Protein AF-A0A1I5QHN3-F1 (afdb_monomer_lite)

Radius of gyration: 14.58 Å; chains: 1; bounding box: 26×24×45 Å

Foldseek 3Di:
DVVPDDDDPVPDDDDDPVVVVVVVVQKDWDQDPVRDIWIAHNVRDTDDDDDPDDDDD

Secondary structure (DSSP, 8-state):
-TT-----GGG-----HHHHHHHHTT-EEEE-TTS-EEEE-TTS-B-PPPPPPPPP-

Structure (mmCIF, N/CA/C/O backbone):
data_AF-A0A1I5QHN3-F1
#
_entry.id   AF-A0A1I5QHN3-F1
#
loop_
_atom_site.group_PDB
_atom_site.id
_atom_site.type_symbol
_atom_site.label_atom_id
_atom_site.label_alt_id
_atom_site.label_comp_id
_atom_site.label_asym_id
_atom_site.label_entity_id
_atom_site.label_seq_id
_atom_site.pdbx_PDB_ins_code
_atom_site.Cartn_x
_atom_site.Cartn_y
_atom_site.Cartn_z
_atom_site.occupancy
_atom_site.B_iso_or_equiv
_atom_site.auth_seq_id
_atom_site.auth_comp_id
_atom_site.auth_asym_id
_atom_site.auth_atom_id
_atom_site.pdbx_PDB_model_num
ATOM 1 N N . TRP A 1 1 ? -8.569 5.837 -9.843 1.00 58.72 1 TRP A N 1
ATOM 2 C CA . TRP A 1 1 ? -7.399 4.962 -9.586 1.00 58.72 1 TRP A CA 1
ATOM 3 C C . TRP A 1 1 ? -7.527 3.689 -10.420 1.00 58.72 1 TRP A C 1
ATOM 5 O O . TRP A 1 1 ? -8.556 3.578 -11.069 1.00 58.72 1 TRP A O 1
ATOM 15 N N . LEU A 1 2 ? -6.518 2.804 -10.472 1.00 65.50 2 LEU A N 1
ATOM 16 C CA . LEU A 1 2 ? -6.411 1.668 -11.422 1.00 65.50 2 LEU A CA 1
ATOM 17 C C . LEU A 1 2 ? -7.733 0.896 -11.656 1.00 65.50 2 LEU A C 1
ATOM 19 O O . LEU A 1 2 ? -8.040 0.560 -12.792 1.00 65.50 2 LEU A O 1
ATOM 23 N N . ASP A 1 3 ? -8.539 0.731 -10.600 1.00 75.75 3 ASP A N 1
ATOM 24 C CA . ASP A 1 3 ? -9.807 -0.017 -10.612 1.00 75.75 3 ASP A CA 1
ATOM 25 C C . ASP A 1 3 ? -11.074 0.868 -10.531 1.00 75.75 3 ASP A C 1
ATOM 27 O O . ASP A 1 3 ? -12.162 0.392 -10.222 1.00 75.75 3 ASP A O 1
ATOM 31 N N . GLY A 1 4 ? -10.958 2.181 -10.751 1.00 84.38 4 GLY A N 1
ATOM 32 C CA . GLY A 1 4 ? -12.106 3.100 -10.828 1.00 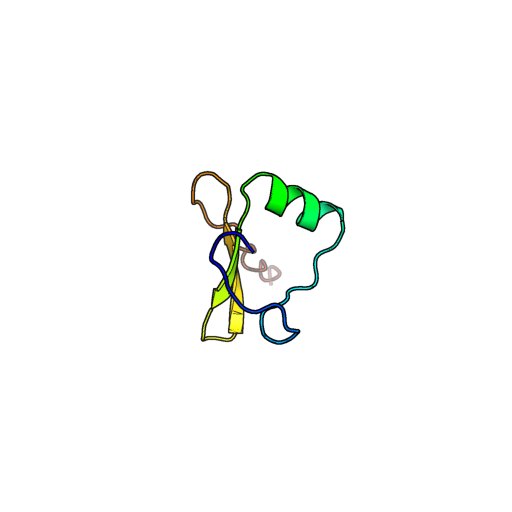84.38 4 GLY A CA 1
ATOM 33 C C . GLY A 1 4 ? -12.804 3.449 -9.502 1.00 84.38 4 GLY A C 1
ATOM 34 O O . GLY A 1 4 ? -13.858 4.074 -9.533 1.00 84.38 4 GLY A O 1
ATOM 35 N N . GLY A 1 5 ? -12.238 3.085 -8.346 1.00 86.75 5 GLY A N 1
ATOM 36 C CA . GLY A 1 5 ? -12.814 3.404 -7.031 1.00 86.75 5 GLY A CA 1
ATOM 37 C C . GLY A 1 5 ? -12.823 4.902 -6.679 1.00 86.75 5 GLY A C 1
ATOM 38 O O . GLY A 1 5 ? -12.009 5.677 -7.191 1.00 86.75 5 GLY A O 1
ATOM 39 N N . GLU A 1 6 ? -13.734 5.288 -5.777 1.00 89.69 6 GLU A N 1
ATOM 40 C CA . GLU A 1 6 ? -13.832 6.643 -5.213 1.00 89.69 6 GLU A CA 1
ATOM 41 C C . GLU A 1 6 ? -12.533 7.037 -4.490 1.00 89.69 6 GLU A C 1
ATOM 43 O O . GLU A 1 6 ? -11.849 6.184 -3.934 1.00 89.69 6 GLU A O 1
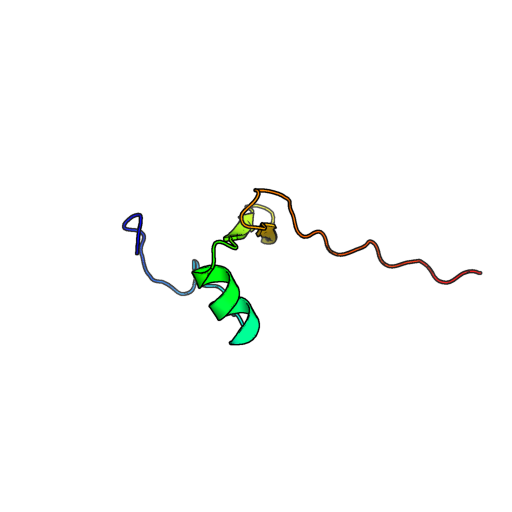ATOM 48 N N . THR A 1 7 ? -12.189 8.323 -4.460 1.00 88.38 7 THR A N 1
ATOM 49 C CA . THR A 1 7 ? -11.090 8.836 -3.629 1.00 88.38 7 THR A CA 1
ATOM 50 C C . THR A 1 7 ? -11.695 9.556 -2.427 1.00 88.38 7 THR A C 1
ATOM 52 O O .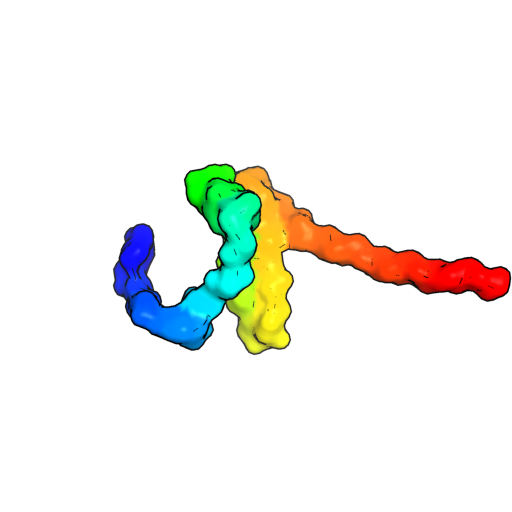 THR A 1 7 ? -12.188 10.672 -2.575 1.00 88.38 7 THR A O 1
ATOM 55 N N . ASN A 1 8 ? -11.676 8.940 -1.241 1.00 89.62 8 ASN A N 1
ATOM 56 C CA . ASN A 1 8 ? -12.211 9.544 -0.017 1.00 89.62 8 ASN A CA 1
ATOM 57 C C . ASN A 1 8 ? -11.346 9.189 1.214 1.00 89.62 8 ASN A C 1
ATOM 59 O O . ASN A 1 8 ? -10.459 8.342 1.161 1.00 89.62 8 ASN A O 1
ATOM 63 N N . LEU A 1 9 ? -11.568 9.841 2.359 1.00 89.44 9 LEU A N 1
ATOM 64 C CA . LEU A 1 9 ? -10.769 9.552 3.560 1.00 89.44 9 LEU A CA 1
ATOM 65 C C . LEU A 1 9 ? -11.032 8.151 4.133 1.00 89.44 9 LEU A C 1
ATOM 67 O O . LEU A 1 9 ? -10.128 7.553 4.711 1.00 89.44 9 LEU A O 1
ATOM 71 N N . ALA A 1 10 ? -12.239 7.609 3.956 1.00 85.38 10 ALA A N 1
ATOM 72 C CA . ALA A 1 10 ? -12.617 6.298 4.481 1.00 85.38 10 ALA A CA 1
ATOM 73 C C . ALA A 1 10 ? -11.885 5.136 3.784 1.00 85.38 10 ALA A C 1
ATOM 75 O O . ALA A 1 10 ? -11.737 4.069 4.384 1.00 85.38 10 ALA A O 1
ATOM 76 N N . ASN A 1 11 ? -11.399 5.343 2.556 1.00 83.25 11 ASN A N 1
ATOM 77 C CA . ASN A 1 11 ? -10.597 4.375 1.804 1.00 83.25 11 ASN A CA 1
ATOM 78 C C . ASN A 1 11 ? -9.119 4.771 1.643 1.00 83.25 11 ASN A C 1
ATOM 80 O O . ASN A 1 11 ? -8.377 4.097 0.928 1.00 83.25 11 ASN A O 1
ATOM 84 N N . SER A 1 12 ? -8.679 5.821 2.342 1.00 87.50 12 SER A N 1
ATOM 85 C CA . SER A 1 12 ? -7.289 6.279 2.345 1.00 87.50 12 SER A CA 1
ATOM 86 C C . SER A 1 12 ? -6.475 5.667 3.493 1.00 87.50 12 SER A C 1
ATOM 88 O O . SER A 1 12 ? -7.007 5.303 4.543 1.00 87.50 12 SER A O 1
ATOM 90 N N . ALA A 1 13 ? -5.154 5.592 3.315 1.00 88.25 13 ALA A N 1
ATOM 91 C CA . ALA A 1 13 ? -4.194 5.198 4.347 1.00 88.25 13 ALA A CA 1
ATOM 92 C C . ALA A 1 13 ? -3.093 6.257 4.478 1.00 88.25 13 ALA A C 1
ATOM 94 O O . ALA A 1 13 ? -2.616 6.785 3.474 1.00 88.25 13 ALA A O 1
ATOM 95 N N . LEU A 1 14 ? -2.650 6.539 5.706 1.00 91.81 14 LEU A N 1
ATOM 96 C CA . LEU A 1 14 ? -1.482 7.387 5.939 1.00 91.81 14 LEU A CA 1
ATOM 97 C C . LEU A 1 14 ? -0.211 6.547 5.824 1.00 91.81 14 LEU A C 1
ATOM 99 O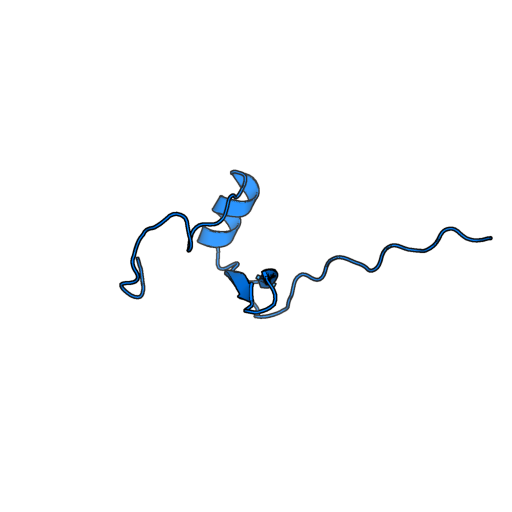 O . LEU A 1 14 ? -0.008 5.601 6.585 1.00 91.81 14 LEU A O 1
ATOM 103 N N . LEU A 1 15 ? 0.657 6.918 4.888 1.00 92.25 15 LEU A N 1
ATOM 104 C CA . LEU A 1 15 ? 1.953 6.288 4.668 1.00 92.25 15 LEU A CA 1
ATOM 105 C C . LEU A 1 15 ? 3.035 7.365 4.716 1.00 92.25 15 LEU A C 1
ATOM 107 O O . LEU A 1 15 ? 2.865 8.446 4.159 1.00 92.25 15 LEU A O 1
ATOM 111 N N . CYS A 1 16 ? 4.167 7.069 5.356 1.00 96.12 16 CYS A N 1
ATOM 112 C CA . CYS A 1 16 ? 5.348 7.912 5.191 1.00 96.12 16 CYS A CA 1
ATOM 113 C C . CYS A 1 16 ? 5.933 7.728 3.784 1.00 96.12 16 CYS A C 1
ATOM 115 O O . CYS A 1 16 ? 5.705 6.695 3.150 1.00 96.12 16 CYS A O 1
ATOM 117 N N . GLU A 1 17 ? 6.738 8.691 3.332 1.00 96.75 17 GLU A N 1
ATOM 118 C CA . GLU A 1 17 ? 7.380 8.687 2.009 1.00 96.75 17 GLU A CA 1
ATOM 119 C C . GLU A 1 17 ? 7.996 7.324 1.662 1.00 96.75 17 GLU A C 1
ATOM 121 O O . GLU A 1 17 ? 7.660 6.717 0.648 1.00 96.75 17 GLU A O 1
ATOM 126 N N . ARG A 1 18 ? 8.813 6.773 2.569 1.00 95.69 18 ARG A N 1
ATOM 127 C CA . ARG A 1 18 ? 9.479 5.478 2.379 1.00 95.69 18 ARG A CA 1
ATOM 128 C C . ARG A 1 18 ? 8.504 4.335 2.080 1.00 95.69 18 ARG A C 1
ATOM 130 O O . ARG A 1 18 ? 8.801 3.487 1.241 1.00 95.69 18 ARG A O 1
ATOM 137 N N . HIS A 1 19 ? 7.369 4.275 2.776 1.00 93.69 19 HIS A N 1
ATOM 138 C CA . HIS A 1 19 ? 6.377 3.217 2.566 1.00 93.69 19 HIS A CA 1
ATOM 139 C C . HIS A 1 19 ? 5.502 3.490 1.340 1.00 93.69 19 HIS A C 1
ATOM 141 O O . HIS A 1 19 ? 5.171 2.549 0.623 1.00 93.69 19 HIS A O 1
ATOM 147 N N . HIS A 1 20 ? 5.193 4.755 1.054 1.00 94.88 20 HIS A N 1
ATOM 148 C CA . HIS A 1 20 ? 4.452 5.140 -0.145 1.00 94.88 20 HIS A CA 1
ATOM 149 C C . HIS A 1 20 ? 5.222 4.776 -1.424 1.00 94.88 20 HIS A C 1
ATOM 151 O O . HIS A 1 20 ? 4.668 4.142 -2.320 1.00 94.88 20 HIS A O 1
ATOM 157 N N . THR A 1 21 ? 6.536 5.028 -1.454 1.00 96.19 21 THR A N 1
ATOM 158 C CA . THR A 1 21 ? 7.415 4.583 -2.546 1.00 96.19 21 THR A CA 1
ATOM 159 C C . THR A 1 21 ? 7.343 3.070 -2.747 1.00 96.19 21 THR A C 1
ATOM 161 O O . THR A 1 21 ? 7.251 2.601 -3.876 1.00 96.19 21 THR A O 1
ATOM 164 N N . LYS A 1 22 ? 7.316 2.266 -1.674 1.00 96.31 22 LYS A N 1
ATOM 165 C CA . LYS A 1 22 ? 7.205 0.801 -1.805 1.00 96.31 22 LYS A CA 1
ATOM 166 C C . LYS A 1 22 ? 5.882 0.349 -2.419 1.00 96.31 22 LYS A C 1
ATOM 168 O O . LYS A 1 22 ? 5.903 -0.607 -3.192 1.00 96.31 22 LYS A O 1
ATOM 173 N N . VAL A 1 23 ? 4.771 1.032 -2.141 1.00 94.94 23 VAL A N 1
ATOM 174 C CA . VAL A 1 23 ? 3.479 0.729 -2.783 1.00 94.94 23 VAL A CA 1
ATOM 175 C C . VAL A 1 23 ? 3.561 0.924 -4.300 1.00 94.94 23 VAL A C 1
ATOM 177 O O . VAL A 1 23 ? 3.106 0.068 -5.055 1.00 94.94 23 VAL A O 1
ATOM 180 N N . HIS A 1 24 ? 4.259 1.964 -4.764 1.00 93.69 24 HIS A N 1
ATOM 181 C CA . HIS A 1 24 ? 4.540 2.154 -6.193 1.00 93.69 24 HIS A CA 1
ATOM 182 C C . HIS A 1 24 ? 5.464 1.084 -6.805 1.00 93.69 24 HIS A C 1
ATOM 184 O O . HIS A 1 24 ? 5.523 0.954 -8.024 1.00 93.69 24 HIS A O 1
ATOM 190 N N . HIS A 1 25 ? 6.143 0.280 -5.984 1.00 95.75 25 HIS A N 1
ATOM 191 C CA . HIS A 1 25 ? 7.012 -0.822 -6.408 1.00 95.75 25 HIS A CA 1
ATOM 192 C C . HIS A 1 25 ? 6.419 -2.207 -6.099 1.00 95.75 25 HIS A C 1
ATOM 194 O O . HIS A 1 25 ? 7.150 -3.153 -5.803 1.00 95.75 25 HIS A O 1
ATOM 200 N N . GLY A 1 26 ? 5.091 -2.335 -6.156 1.00 94.88 26 GLY A N 1
ATOM 201 C CA . GLY A 1 26 ? 4.393 -3.625 -6.122 1.00 94.88 26 GLY A CA 1
ATOM 202 C C . GLY A 1 26 ? 4.067 -4.161 -4.728 1.00 94.88 26 GLY A C 1
ATOM 203 O O . GLY A 1 26 ? 3.496 -5.244 -4.616 1.00 94.88 26 GLY A O 1
ATOM 204 N N . PHE A 1 27 ? 4.391 -3.429 -3.660 1.00 96.19 27 PHE A N 1
ATOM 205 C CA . PHE A 1 27 ? 3.859 -3.752 -2.337 1.00 96.19 27 PHE A CA 1
ATOM 206 C C . PHE A 1 27 ? 2.388 -3.341 -2.257 1.00 96.19 27 PHE A C 1
ATOM 208 O O . PHE A 1 27 ? 1.991 -2.317 -2.811 1.00 96.19 27 PHE A O 1
ATOM 215 N N . ARG A 1 28 ? 1.574 -4.107 -1.527 1.00 93.62 28 ARG A N 1
ATOM 216 C CA . ARG A 1 28 ? 0.143 -3.803 -1.343 1.00 93.62 28 ARG A CA 1
ATOM 217 C C . ARG A 1 28 ? -0.184 -3.621 0.130 1.00 93.62 28 ARG A C 1
ATOM 219 O O . ARG A 1 28 ? 0.341 -4.349 0.970 1.00 93.62 28 ARG A O 1
ATOM 226 N N . VAL A 1 29 ? -1.073 -2.681 0.433 1.00 92.88 29 VAL A N 1
ATOM 227 C CA . VAL A 1 29 ? -1.577 -2.414 1.786 1.00 92.88 29 VAL A CA 1
ATOM 228 C C . VAL A 1 29 ? -3.096 -2.522 1.753 1.00 92.88 29 VAL A C 1
ATOM 230 O O . VAL A 1 29 ? -3.744 -1.874 0.938 1.00 92.88 29 VAL A O 1
ATOM 233 N N . GLU A 1 30 ? -3.663 -3.352 2.623 1.00 91.31 30 GLU A N 1
ATOM 234 C CA . GLU A 1 30 ? -5.099 -3.636 2.659 1.00 91.31 30 GLU A CA 1
ATOM 235 C C . GLU A 1 30 ? -5.635 -3.521 4.082 1.00 91.31 30 GLU A C 1
ATOM 237 O O . GLU A 1 30 ? -5.075 -4.110 5.010 1.00 91.31 30 GLU A O 1
ATOM 242 N N . ARG A 1 31 ? -6.761 -2.824 4.254 1.00 89.94 31 ARG A N 1
ATOM 243 C CA . ARG A 1 31 ? -7.524 -2.849 5.503 1.00 89.94 31 ARG A CA 1
ATOM 244 C C . ARG A 1 31 ? -8.571 -3.951 5.426 1.00 89.94 31 ARG A C 1
ATOM 246 O O . ARG A 1 31 ? -9.416 -3.948 4.535 1.00 89.94 31 ARG A O 1
ATOM 253 N N . ARG A 1 32 ? -8.511 -4.908 6.347 1.00 88.94 32 ARG A N 1
ATOM 254 C CA . ARG A 1 32 ? -9.482 -6.001 6.441 1.00 88.94 32 ARG A CA 1
ATOM 255 C C . ARG A 1 32 ? -10.758 -5.532 7.161 1.00 88.94 32 ARG A C 1
ATOM 257 O O . ARG A 1 32 ? -10.715 -4.527 7.874 1.00 88.94 32 ARG A O 1
ATOM 264 N N . PRO A 1 33 ? -11.893 -6.243 7.003 1.00 90.00 33 PRO A N 1
ATOM 265 C CA . PRO A 1 33 ? -13.148 -5.895 7.682 1.00 90.00 33 PRO A CA 1
ATOM 266 C C . PRO A 1 33 ? -13.052 -5.858 9.215 1.00 90.00 33 PRO A C 1
ATOM 268 O O . PRO A 1 33 ? -13.803 -5.135 9.857 1.00 90.00 33 PRO A O 1
ATOM 271 N N . ASP A 1 34 ? -12.097 -6.587 9.802 1.00 91.00 34 ASP A N 1
ATOM 272 C CA . ASP A 1 34 ? -11.776 -6.560 11.238 1.00 91.00 34 ASP A CA 1
ATOM 273 C C . ASP A 1 34 ? -11.000 -5.296 11.673 1.00 91.00 34 ASP A C 1
ATOM 275 O O . ASP A 1 34 ? -10.592 -5.164 12.826 1.00 91.00 34 ASP A O 1
ATOM 279 N N . GLY A 1 35 ? -10.760 -4.370 10.742 1.00 87.00 35 GLY A N 1
ATOM 280 C CA . GLY A 1 35 ? -10.034 -3.127 10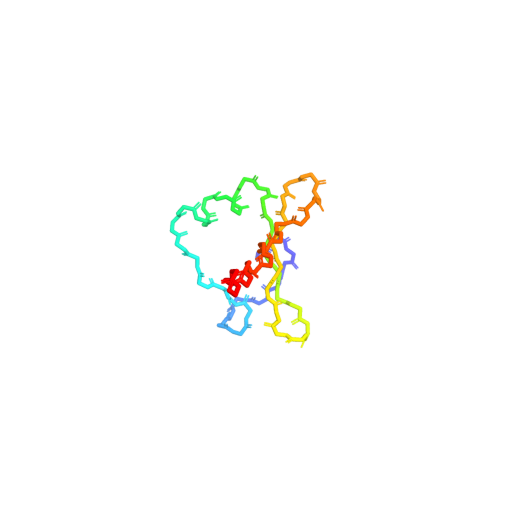.959 1.00 87.00 35 GLY A CA 1
ATOM 281 C C . GLY A 1 35 ? -8.513 -3.270 10.959 1.00 87.00 35 GLY A C 1
ATOM 282 O O . GLY A 1 35 ? -7.832 -2.244 11.042 1.00 87.00 35 GLY A O 1
ATOM 283 N N . ARG A 1 36 ? -7.966 -4.489 10.839 1.00 89.50 36 ARG A N 1
ATOM 284 C CA . ARG A 1 36 ? -6.518 -4.719 10.810 1.00 89.50 36 ARG A CA 1
ATOM 285 C C . ARG A 1 36 ? -5.946 -4.438 9.429 1.00 89.50 36 ARG A C 1
ATOM 287 O O . ARG A 1 36 ? -6.521 -4.793 8.401 1.00 89.50 36 ARG A O 1
ATOM 294 N N . TRP A 1 37 ? -4.764 -3.841 9.421 1.00 90.25 37 TRP A N 1
ATOM 295 C CA . TRP A 1 37 ? -3.988 -3.639 8.207 1.00 90.25 37 TRP A CA 1
ATOM 296 C C . TRP A 1 37 ? -3.115 -4.857 7.918 1.00 90.25 37 TRP A C 1
ATOM 298 O O . TRP A 1 37 ? -2.523 -5.443 8.825 1.00 90.25 37 TRP A O 1
ATOM 308 N N . ARG A 1 38 ? -3.041 -5.221 6.641 1.00 92.69 38 ARG A N 1
ATOM 309 C CA . ARG A 1 38 ? -2.177 -6.268 6.095 1.00 92.69 38 ARG A CA 1
ATOM 310 C C . ARG A 1 38 ? -1.283 -5.634 5.039 1.00 92.69 38 ARG A C 1
ATOM 312 O O . ARG A 1 38 ? -1.770 -4.862 4.211 1.00 92.69 38 ARG A O 1
ATOM 319 N N . THR A 1 39 ? -0.005 -5.988 5.049 1.00 94.25 39 THR A N 1
ATOM 320 C CA . THR A 1 39 ? 0.963 -5.530 4.049 1.00 94.25 39 THR A CA 1
ATOM 321 C C . THR A 1 39 ? 1.541 -6.735 3.329 1.00 94.25 39 THR A C 1
ATOM 323 O O . THR A 1 39 ? 1.980 -7.689 3.967 1.00 94.25 39 THR A O 1
ATOM 326 N N . TRP A 1 40 ? 1.566 -6.677 2.005 1.00 96.31 40 TRP A N 1
ATOM 327 C CA . TRP A 1 40 ? 1.988 -7.768 1.135 1.00 96.31 40 TRP A CA 1
ATOM 328 C C . TRP A 1 40 ? 3.208 -7.353 0.323 1.00 96.31 40 TRP A C 1
ATOM 330 O O . TRP A 1 40 ? 3.258 -6.238 -0.208 1.00 96.31 40 TRP A O 1
ATOM 340 N N . ARG A 1 41 ? 4.186 -8.254 0.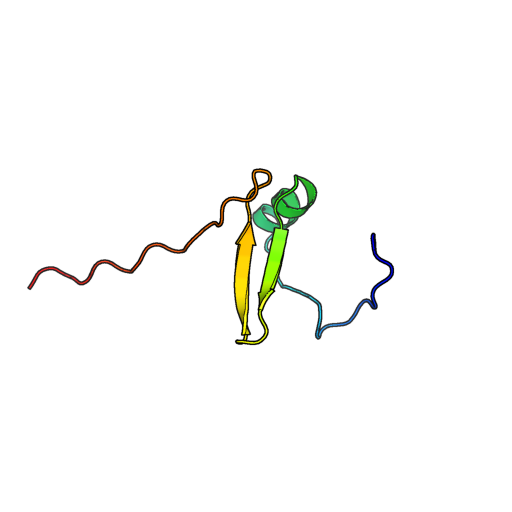222 1.00 96.88 41 ARG A N 1
ATOM 341 C CA . ARG A 1 41 ? 5.303 -8.130 -0.719 1.00 96.88 41 ARG A CA 1
ATOM 342 C C . ARG A 1 41 ? 4.817 -8.371 -2.158 1.00 96.88 41 ARG A C 1
ATOM 344 O O . ARG A 1 41 ? 3.755 -8.970 -2.342 1.00 96.88 41 ARG A O 1
ATOM 351 N N . PRO A 1 42 ? 5.602 -7.972 -3.176 1.00 97.44 42 PRO A N 1
ATOM 352 C CA . PRO A 1 42 ? 5.278 -8.252 -4.577 1.00 97.44 42 PRO A CA 1
ATOM 353 C C . PRO A 1 42 ? 5.130 -9.747 -4.901 1.00 97.44 42 PRO A C 1
ATOM 355 O O . PRO A 1 42 ? 4.384 -10.102 -5.804 1.00 97.44 42 PRO A O 1
ATOM 358 N N . ASP A 1 43 ? 5.805 -10.624 -4.151 1.00 97.31 43 ASP A N 1
ATOM 359 C CA . ASP A 1 43 ? 5.718 -12.086 -4.293 1.00 97.31 43 ASP A CA 1
ATOM 360 C C . ASP A 1 43 ? 4.468 -12.707 -3.636 1.00 97.31 43 ASP A C 1
ATOM 362 O O . ASP A 1 43 ? 4.296 -13.923 -3.645 1.00 97.31 43 ASP A O 1
ATOM 366 N N . GLY A 1 44 ? 3.591 -11.886 -3.050 1.00 96.69 44 GLY A N 1
ATOM 367 C CA . GLY A 1 44 ? 2.374 -12.336 -2.380 1.00 96.69 44 GLY A CA 1
ATOM 368 C C . GLY A 1 44 ? 2.572 -12.803 -0.937 1.00 96.69 44 GLY A C 1
ATOM 369 O O . GLY A 1 44 ? 1.588 -13.146 -0.284 1.00 96.69 44 GLY A O 1
ATOM 370 N N . THR A 1 45 ? 3.791 -12.783 -0.390 1.00 97.06 45 THR A N 1
ATOM 371 C CA . THR A 1 45 ? 4.011 -13.093 1.031 1.00 97.06 45 THR A CA 1
ATOM 372 C C . THR A 1 45 ? 3.598 -11.926 1.926 1.00 97.06 45 THR A C 1
ATOM 374 O O . THR A 1 45 ? 3.867 -10.754 1.642 1.00 97.06 45 THR A O 1
ATOM 377 N N . GLU A 1 46 ? 2.957 -12.236 3.052 1.00 95.88 46 GLU A N 1
ATOM 378 C CA . GLU A 1 46 ? 2.582 -11.222 4.035 1.00 95.88 46 GLU A CA 1
ATOM 379 C C . GLU A 1 46 ? 3.813 -10.739 4.826 1.00 95.88 46 GLU A C 1
ATOM 381 O O . GLU A 1 46 ? 4.701 -11.513 5.201 1.00 95.88 46 GLU A O 1
ATOM 386 N N . ILE A 1 47 ? 3.874 -9.438 5.110 1.00 93.50 47 ILE A N 1
ATOM 387 C CA . ILE A 1 47 ? 4.760 -8.876 6.130 1.00 93.50 47 ILE A CA 1
ATOM 388 C C . ILE A 1 47 ? 4.005 -8.915 7.458 1.00 93.50 47 ILE A C 1
ATOM 390 O O . ILE A 1 47 ? 3.237 -8.009 7.780 1.00 93.50 47 ILE A O 1
ATOM 394 N N . SER A 1 48 ? 4.233 -9.966 8.241 1.00 89.81 48 SER A N 1
ATOM 395 C CA . SER A 1 48 ? 3.723 -10.058 9.607 1.00 89.81 48 SER A CA 1
ATOM 396 C C . SER A 1 48 ? 4.607 -9.264 10.566 1.00 89.81 48 SER A C 1
ATOM 398 O O . SER A 1 48 ? 5.832 -9.407 10.550 1.00 89.81 48 SER A O 1
ATOM 400 N N . VAL A 1 49 ? 3.995 -8.490 11.463 1.00 80.19 49 VAL A N 1
ATOM 401 C CA . VAL A 1 49 ? 4.699 -8.011 12.658 1.00 80.19 49 VAL A CA 1
ATOM 402 C C . VAL A 1 49 ? 5.083 -9.219 13.519 1.00 80.19 49 VAL A C 1
ATOM 404 O O . VAL A 1 49 ? 4.212 -10.050 13.798 1.00 80.19 49 VAL A O 1
ATOM 407 N N . PRO A 1 50 ? 6.359 -9.358 13.929 1.00 78.94 50 PRO A N 1
ATOM 408 C CA . PRO A 1 50 ? 6.756 -10.425 14.833 1.00 78.94 50 PRO A CA 1
ATOM 409 C C . PRO A 1 50 ? 5.915 -10.355 16.105 1.00 78.94 50 PRO A C 1
ATOM 411 O O . PRO A 1 50 ? 5.631 -9.267 16.611 1.00 78.94 50 PRO A O 1
ATOM 414 N N . ARG A 1 51 ? 5.541 -11.515 16.653 1.00 80.69 51 ARG A N 1
ATOM 415 C CA . ARG A 1 51 ? 5.000 -11.558 18.012 1.00 80.69 51 ARG A CA 1
ATOM 416 C C . ARG A 1 51 ? 6.044 -10.930 18.936 1.00 80.69 51 ARG A C 1
ATOM 418 O O . ARG A 1 51 ? 7.204 -11.333 18.904 1.00 80.69 51 ARG A O 1
ATOM 425 N N . HIS A 1 52 ? 5.626 -9.959 19.747 1.00 79.75 52 HIS A N 1
ATOM 426 C CA . HIS A 1 52 ? 6.479 -9.433 20.805 1.00 79.75 52 HIS A CA 1
ATOM 427 C C . HIS A 1 52 ? 6.974 -10.600 21.658 1.00 79.75 52 HIS A C 1
ATOM 429 O O . HIS A 1 52 ? 6.170 -11.393 22.155 1.00 79.75 52 HIS A O 1
ATOM 435 N N . LEU A 1 53 ? 8.293 -10.719 21.788 1.00 82.88 53 LEU A N 1
ATOM 436 C CA . LEU A 1 53 ? 8.880 -11.655 22.730 1.00 82.88 53 LEU A CA 1
ATOM 437 C C . LEU A 1 53 ? 8.462 -11.196 24.128 1.00 82.88 53 LEU A C 1
ATOM 439 O O . LEU A 1 53 ? 8.665 -10.034 24.483 1.00 82.88 53 LEU A O 1
ATOM 443 N N . ALA A 1 54 ? 7.833 -12.086 24.893 1.00 80.25 54 ALA A N 1
ATOM 444 C CA . ALA A 1 54 ? 7.646 -11.831 26.311 1.00 80.25 54 ALA A CA 1
ATOM 445 C C . ALA A 1 54 ? 9.039 -11.740 26.960 1.00 80.25 54 ALA A C 1
ATOM 447 O O . ALA A 1 54 ? 9.923 -12.513 26.570 1.00 80.25 54 ALA A O 1
ATOM 448 N N . PRO A 1 55 ? 9.266 -10.811 27.903 1.00 75.94 55 PRO A N 1
ATOM 449 C CA . PRO A 1 55 ? 10.498 -10.820 28.678 1.00 75.94 55 PRO A CA 1
ATOM 450 C C . PRO A 1 55 ? 10.651 -12.183 29.367 1.00 75.94 55 PRO A C 1
ATOM 452 O O . PRO A 1 55 ? 9.664 -12.760 29.827 1.00 75.94 55 PRO A O 1
ATOM 455 N N . ALA A 1 56 ? 11.876 -12.713 29.396 1.00 78.62 56 ALA A N 1
ATOM 456 C CA . ALA A 1 56 ? 12.182 -13.873 30.225 1.00 78.62 56 ALA A CA 1
ATOM 457 C C . ALA A 1 56 ? 11.945 -13.497 31.698 1.00 78.62 56 ALA A C 1
ATOM 459 O O . ALA A 1 56 ? 12.302 -12.387 32.099 1.00 78.62 56 ALA A O 1
ATOM 460 N N . ALA A 1 57 ? 11.285 -14.388 32.440 1.00 77.19 57 ALA A N 1
ATOM 461 C CA . ALA A 1 57 ? 11.030 -14.233 33.872 1.00 77.19 57 ALA A CA 1
ATOM 462 C C . ALA A 1 57 ? 12.325 -14.291 34.691 1.00 77.19 57 ALA A C 1
ATOM 464 O O . ALA A 1 57 ? 13.248 -15.027 34.268 1.00 77.19 57 ALA A O 1
#

Organism: NCBI:txid1523247

pLDDT: mean 88.92, std 8.01, range [58.72, 97.44]

Sequence (57 aa):
WLDGGETNLANSALLCERHHTKVHHGFRVERRPDGRWRTWRPDGTEISVPRHLAPAA